Protein AF-A0AB35FRT4-F1 (afdb_monomer_lite)

Structure (mmCIF, N/CA/C/O backbone):
data_AF-A0AB35FRT4-F1
#
_entry.id   AF-A0AB35FRT4-F1
#
loop_
_atom_site.group_PDB
_atom_site.id
_atom_site.type_symbol
_atom_site.label_atom_id
_atom_site.label_alt_id
_atom_site.label_comp_id
_atom_site.label_asym_id
_atom_site.label_entity_id
_atom_site.label_seq_id
_atom_site.pdbx_PDB_ins_c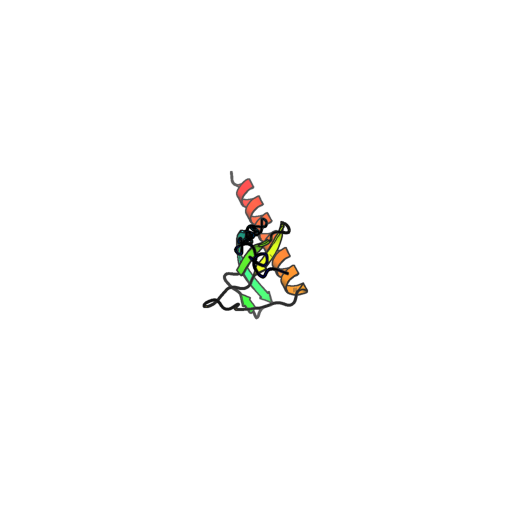ode
_atom_site.Cartn_x
_atom_site.Cartn_y
_atom_site.Cartn_z
_atom_site.occupancy
_atom_site.B_iso_or_equiv
_atom_site.auth_seq_id
_atom_site.auth_comp_id
_atom_site.auth_asym_id
_atom_site.auth_atom_id
_atom_site.pdbx_PDB_model_num
ATOM 1 N N . MET A 1 1 ? 42.750 -22.945 -52.523 1.00 44.66 1 MET A N 1
ATOM 2 C CA . MET A 1 1 ? 42.233 -22.027 -51.483 1.00 44.66 1 MET A CA 1
ATOM 3 C C . MET A 1 1 ? 42.634 -22.604 -50.137 1.00 44.66 1 MET A C 1
ATOM 5 O O . MET A 1 1 ? 42.378 -23.777 -49.906 1.00 44.66 1 MET A O 1
ATOM 9 N N . ASN A 1 2 ? 43.413 -21.861 -49.352 1.00 39.03 2 ASN A N 1
ATOM 10 C CA . ASN A 1 2 ? 44.195 -22.388 -48.230 1.00 39.03 2 ASN A CA 1
ATOM 11 C C . ASN A 1 2 ? 43.407 -22.251 -46.915 1.00 39.03 2 ASN A C 1
ATOM 13 O O . ASN A 1 2 ? 42.870 -21.186 -46.628 1.00 39.03 2 ASN A O 1
ATOM 17 N N . ALA A 1 3 ? 43.322 -23.321 -46.124 1.00 50.66 3 ALA A N 1
ATOM 18 C CA . ALA A 1 3 ? 42.487 -23.416 -44.923 1.00 50.66 3 ALA A CA 1
ATOM 19 C C . ALA A 1 3 ? 43.140 -22.774 -43.680 1.00 50.66 3 ALA A C 1
ATOM 21 O O . ALA A 1 3 ? 43.247 -23.410 -42.633 1.00 50.66 3 ALA A O 1
ATOM 22 N N . LYS A 1 4 ? 43.632 -21.533 -43.802 1.00 50.78 4 LYS A N 1
ATOM 23 C CA . LYS A 1 4 ? 44.344 -20.833 -42.714 1.00 50.78 4 LYS A CA 1
ATOM 24 C C . LYS A 1 4 ? 43.731 -19.491 -42.289 1.00 50.78 4 LYS A C 1
ATOM 26 O O . LYS A 1 4 ? 44.179 -18.937 -41.295 1.00 50.78 4 LYS A O 1
ATOM 31 N N . ASP A 1 5 ? 42.648 -19.047 -42.932 1.00 49.06 5 ASP A N 1
ATOM 32 C CA . ASP A 1 5 ? 42.045 -17.721 -42.686 1.00 49.06 5 ASP A CA 1
ATOM 33 C C . ASP A 1 5 ? 40.699 -17.743 -41.929 1.00 49.06 5 ASP A C 1
ATOM 35 O O . ASP A 1 5 ? 39.984 -16.747 -41.886 1.00 49.06 5 ASP A O 1
ATOM 39 N N . LEU A 1 6 ? 40.340 -18.856 -41.282 1.00 51.28 6 LEU A N 1
ATOM 40 C CA . LEU A 1 6 ? 39.137 -18.967 -40.437 1.00 51.28 6 LEU A CA 1
ATOM 41 C C . LEU A 1 6 ? 39.498 -19.098 -38.950 1.00 51.28 6 LEU A C 1
ATOM 43 O O . LEU A 1 6 ? 38.971 -19.940 -38.226 1.00 51.28 6 LEU A O 1
ATOM 47 N N . LEU A 1 7 ? 40.402 -18.236 -38.478 1.00 50.88 7 LEU A N 1
ATOM 48 C CA . LEU A 1 7 ? 40.535 -17.967 -37.050 1.00 50.88 7 LEU A CA 1
ATOM 49 C C . LEU A 1 7 ? 39.498 -16.898 -36.682 1.00 50.88 7 LEU A C 1
ATOM 51 O O . LEU A 1 7 ? 39.712 -15.701 -36.870 1.00 50.88 7 LEU A O 1
ATOM 55 N N . LEU A 1 8 ? 38.341 -17.341 -36.189 1.00 59.09 8 LEU A N 1
ATOM 56 C CA . LEU A 1 8 ? 37.403 -16.464 -35.491 1.00 59.09 8 LEU A CA 1
ATOM 57 C C . LEU A 1 8 ? 38.174 -15.706 -34.394 1.00 59.09 8 LEU A C 1
ATOM 59 O O . LEU A 1 8 ? 38.920 -16.347 -33.645 1.00 59.09 8 LEU A O 1
ATOM 63 N N . PRO A 1 9 ? 38.010 -14.378 -34.254 1.00 57.25 9 PRO A N 1
ATOM 64 C CA . PRO A 1 9 ? 38.609 -13.673 -33.131 1.00 57.25 9 PRO A CA 1
ATOM 65 C C . PRO A 1 9 ? 38.101 -14.286 -31.815 1.00 57.25 9 PRO A C 1
ATOM 67 O O . PRO A 1 9 ? 36.935 -14.703 -31.742 1.00 57.25 9 PRO A O 1
ATOM 70 N N . PRO A 1 10 ? 38.943 -14.360 -30.763 1.00 49.75 10 PRO A N 1
ATOM 71 C CA . PRO A 1 10 ? 38.503 -14.839 -29.462 1.00 49.75 10 PRO A CA 1
ATOM 72 C C . PRO A 1 10 ? 37.293 -14.018 -29.028 1.00 49.75 10 PRO A C 1
ATOM 74 O O . PRO A 1 10 ? 37.285 -12.799 -29.205 1.00 49.75 10 PRO A O 1
ATOM 77 N N . ARG A 1 11 ? 36.270 -14.700 -28.489 1.00 56.41 11 ARG A N 1
ATOM 78 C CA . ARG A 1 11 ? 35.058 -14.101 -27.914 1.00 56.41 11 ARG A CA 1
ATOM 79 C C . ARG A 1 11 ? 35.459 -13.085 -26.847 1.00 56.41 11 ARG A C 1
ATOM 81 O O . ARG A 1 11 ? 35.514 -13.392 -25.659 1.00 56.41 11 ARG A O 1
ATOM 88 N N . GLY A 1 12 ? 35.739 -11.865 -27.288 1.00 43.94 12 GLY A N 1
ATOM 89 C CA . GLY A 1 12 ? 35.796 -10.699 -26.444 1.00 43.94 12 GLY A CA 1
ATOM 90 C C . GLY A 1 12 ? 34.414 -10.575 -25.843 1.00 43.94 12 GLY A C 1
ATOM 91 O O . GLY A 1 12 ? 33.433 -10.379 -26.558 1.00 43.94 12 GLY A O 1
ATOM 92 N N . SER A 1 13 ? 34.338 -10.762 -24.529 1.00 54.97 13 SER A N 1
ATOM 93 C CA . SER A 1 13 ? 33.212 -10.297 -23.740 1.00 54.97 13 SER A CA 1
ATOM 94 C C . SER A 1 13 ? 33.025 -8.823 -24.085 1.00 54.97 13 SER A C 1
ATOM 96 O O . SER A 1 13 ? 33.765 -7.964 -23.601 1.00 54.97 13 SER A O 1
ATOM 98 N N . LEU A 1 14 ? 32.078 -8.536 -24.982 1.00 53.75 14 LEU A N 1
ATOM 99 C CA . LEU A 1 14 ? 31.485 -7.219 -25.104 1.00 53.75 14 LEU A CA 1
ATOM 100 C C . LEU A 1 14 ? 30.847 -6.972 -23.741 1.00 53.75 14 LEU A C 1
ATOM 102 O O . LEU A 1 14 ? 29.702 -7.348 -23.492 1.00 53.75 14 LEU A O 1
ATOM 106 N N . LYS A 1 15 ? 31.634 -6.406 -22.823 1.00 55.81 15 LYS A N 1
ATOM 107 C CA . LYS A 1 15 ? 31.125 -5.789 -21.609 1.00 55.81 15 LYS A CA 1
ATOM 108 C C . LYS A 1 15 ? 30.101 -4.781 -22.094 1.00 55.81 15 LYS A C 1
ATOM 110 O O . LYS A 1 15 ? 30.459 -3.760 -22.673 1.00 55.81 15 LYS A O 1
ATOM 115 N N . ASN A 1 16 ? 28.833 -5.138 -21.937 1.00 51.91 16 ASN A N 1
ATOM 116 C CA . ASN A 1 16 ? 27.704 -4.300 -22.277 1.00 51.91 16 ASN A CA 1
ATOM 117 C C . ASN A 1 16 ? 27.934 -2.933 -21.600 1.00 51.91 16 ASN A C 1
ATOM 119 O O . ASN A 1 16 ? 27.960 -2.888 -20.369 1.00 51.91 16 ASN A O 1
ATOM 123 N N . PRO A 1 17 ? 28.140 -1.827 -22.342 1.00 53.03 17 PRO A N 1
ATOM 124 C CA . PRO A 1 17 ? 28.433 -0.525 -21.737 1.00 53.03 17 PRO A CA 1
ATOM 125 C C . PRO A 1 17 ? 27.237 0.035 -20.957 1.00 53.03 17 PRO A C 1
ATOM 127 O O . PRO A 1 17 ? 27.361 1.018 -20.235 1.00 53.03 17 PRO A O 1
ATOM 130 N N . ARG A 1 18 ? 26.079 -0.628 -21.029 1.00 48.62 18 ARG A N 1
ATOM 131 C CA . ARG A 1 18 ? 24.985 -0.443 -20.084 1.00 48.62 18 ARG A CA 1
ATOM 132 C C . ARG A 1 18 ? 25.145 -1.429 -18.934 1.00 48.62 18 ARG A C 1
ATOM 134 O O . ARG A 1 18 ? 24.397 -2.397 -18.813 1.00 48.62 18 ARG A O 1
ATOM 141 N N . SER A 1 19 ? 26.089 -1.128 -18.048 1.00 50.25 19 SER A N 1
ATOM 142 C CA . SER A 1 19 ? 25.817 -1.287 -16.622 1.00 50.25 19 SER A CA 1
ATOM 143 C C . SER A 1 19 ? 24.541 -0.486 -16.359 1.00 50.25 19 SER A C 1
ATOM 145 O O . SER A 1 19 ? 24.577 0.726 -16.152 1.00 50.25 19 SER A O 1
ATOM 147 N N . VAL A 1 20 ? 23.383 -1.130 -16.521 1.00 56.09 20 VAL A N 1
ATOM 148 C CA . VAL A 1 20 ? 22.139 -0.594 -15.992 1.00 56.09 20 VAL A CA 1
ATOM 149 C C . VAL A 1 20 ? 22.374 -0.585 -14.499 1.00 56.09 20 VAL A C 1
ATOM 151 O O . VAL A 1 20 ? 22.331 -1.634 -13.859 1.00 56.09 20 VAL A O 1
ATOM 154 N N . ALA A 1 21 ? 22.722 0.584 -13.957 1.00 47.62 21 ALA A N 1
ATOM 155 C CA . ALA A 1 21 ? 22.611 0.815 -12.534 1.00 47.62 21 ALA A CA 1
ATOM 156 C C . ALA A 1 21 ? 21.259 0.221 -12.153 1.00 47.62 21 ALA A C 1
ATOM 158 O O . ALA A 1 21 ? 20.230 0.641 -12.692 1.00 47.62 21 ALA A O 1
ATOM 159 N N . SER A 1 22 ? 21.257 -0.840 -11.346 1.00 48.28 22 SER A N 1
ATOM 160 C CA . SER A 1 22 ? 20.016 -1.341 -10.793 1.00 48.28 22 SER A CA 1
ATOM 161 C C . SER A 1 22 ? 19.504 -0.169 -9.977 1.00 48.28 22 SER A C 1
ATOM 163 O O . SER A 1 22 ? 20.013 0.077 -8.883 1.00 48.28 22 SER A O 1
ATOM 165 N N . SER A 1 23 ? 18.606 0.632 -10.549 1.00 56.56 23 SER A N 1
ATOM 166 C CA . SER A 1 23 ? 17.915 1.681 -9.825 1.00 56.56 23 SER A CA 1
ATOM 167 C C . SER A 1 23 ? 17.039 0.930 -8.842 1.00 56.56 23 SER A C 1
ATOM 169 O O . SER A 1 23 ? 15.914 0.528 -9.139 1.00 56.56 23 SER A O 1
ATOM 171 N N . GLN A 1 24 ? 17.644 0.567 -7.714 1.00 65.69 24 GLN A N 1
ATOM 172 C CA . GLN A 1 24 ? 16.926 -0.033 -6.621 1.00 65.69 24 GLN A CA 1
ATOM 173 C C . GLN A 1 24 ? 15.951 1.041 -6.184 1.00 65.69 24 GLN A C 1
ATOM 175 O O . GLN A 1 24 ? 16.360 2.149 -5.838 1.00 65.69 24 GLN A O 1
ATOM 180 N N . ALA A 1 25 ? 14.661 0.726 -6.288 1.00 78.25 25 ALA A N 1
ATOM 181 C CA . ALA A 1 25 ? 13.624 1.633 -5.846 1.00 78.25 25 ALA A CA 1
ATOM 182 C C . ALA A 1 25 ? 13.937 2.044 -4.401 1.00 78.25 25 ALA A C 1
ATOM 184 O O . ALA A 1 25 ? 14.062 1.181 -3.525 1.00 78.25 25 ALA A O 1
ATOM 185 N N . LYS A 1 26 ? 14.120 3.347 -4.177 1.00 89.81 26 LYS A N 1
ATOM 186 C CA . LYS A 1 26 ? 14.534 3.888 -2.883 1.00 89.81 26 LYS A CA 1
ATOM 187 C C . LYS A 1 26 ? 13.372 3.749 -1.912 1.00 89.81 26 LYS A C 1
ATOM 189 O O . LYS A 1 26 ? 12.292 4.263 -2.189 1.00 89.81 26 LYS A O 1
ATOM 194 N N . GLU A 1 27 ? 13.590 3.076 -0.788 1.00 93.19 27 GLU A N 1
ATOM 195 C CA . GLU A 1 27 ? 12.605 3.015 0.294 1.00 93.19 27 GLU A CA 1
ATOM 196 C C . GLU A 1 27 ? 12.511 4.379 0.980 1.00 93.19 27 GLU A C 1
ATOM 198 O O . GLU A 1 27 ? 13.530 4.989 1.305 1.00 93.19 27 GLU A O 1
ATOM 203 N N . ILE A 1 28 ? 11.288 4.878 1.147 1.00 92.38 28 ILE A N 1
ATOM 204 C CA . ILE A 1 28 ? 11.025 6.220 1.681 1.00 92.38 28 ILE A CA 1
ATOM 205 C C . ILE A 1 28 ? 10.404 6.125 3.068 1.00 92.38 28 ILE A C 1
ATOM 207 O O . ILE A 1 28 ? 10.770 6.879 3.964 1.00 92.38 28 ILE A O 1
ATOM 211 N N . ALA A 1 29 ? 9.444 5.215 3.230 1.00 94.38 29 ALA A N 1
ATOM 212 C CA . ALA A 1 29 ? 8.688 5.068 4.459 1.00 94.38 29 ALA A CA 1
ATOM 213 C C . ALA A 1 29 ? 8.106 3.660 4.585 1.00 94.38 29 ALA A C 1
ATOM 215 O O . ALA A 1 29 ? 7.762 3.023 3.586 1.00 94.38 29 ALA A O 1
ATOM 216 N N . TYR A 1 30 ? 7.952 3.232 5.834 1.00 94.88 30 TYR A N 1
ATOM 217 C CA . TYR A 1 30 ? 7.107 2.111 6.216 1.00 94.88 30 TYR A CA 1
ATOM 218 C C . TYR A 1 30 ? 5.796 2.650 6.777 1.00 94.88 30 TYR A C 1
ATOM 220 O O . TYR A 1 30 ? 5.793 3.686 7.449 1.00 94.88 30 TYR A O 1
ATOM 228 N N . PHE A 1 31 ? 4.696 1.969 6.484 1.00 95.62 31 PHE A N 1
ATOM 229 C CA . PHE A 1 31 ? 3.374 2.353 6.959 1.00 95.62 31 PHE A CA 1
ATOM 230 C C . PHE A 1 31 ? 2.477 1.131 7.141 1.00 95.62 31 PHE A C 1
ATOM 232 O O . PHE A 1 31 ? 2.737 0.057 6.598 1.00 95.62 31 PHE A O 1
ATOM 239 N N . ASP A 1 32 ? 1.399 1.328 7.885 1.00 95.44 32 ASP A N 1
ATOM 240 C CA . ASP A 1 32 ? 0.322 0.362 8.033 1.00 95.44 32 ASP A CA 1
ATOM 241 C C . ASP A 1 32 ? -0.932 0.932 7.375 1.00 95.44 32 ASP A C 1
ATOM 243 O O . ASP A 1 32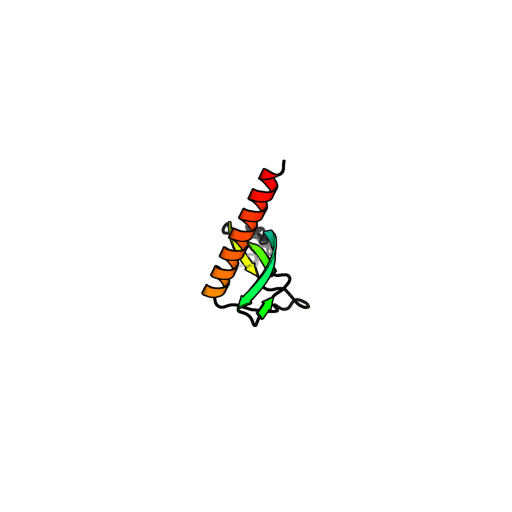 ? -1.108 2.152 7.308 1.00 95.44 32 ASP A O 1
ATOM 247 N N . ILE A 1 33 ? -1.800 0.060 6.870 1.00 94.62 33 ILE A N 1
ATOM 248 C CA . ILE A 1 33 ? -3.052 0.473 6.242 1.00 94.62 33 ILE A CA 1
ATOM 249 C C . ILE A 1 33 ? -4.232 -0.332 6.767 1.00 94.62 33 ILE A C 1
ATOM 251 O O . ILE A 1 33 ? -4.144 -1.542 6.977 1.00 94.62 33 ILE A O 1
ATOM 255 N N . GLU A 1 34 ? -5.353 0.360 6.925 1.00 95.31 34 GLU A N 1
ATOM 256 C CA . GLU A 1 34 ? -6.674 -0.205 7.151 1.00 95.31 34 GLU A CA 1
ATOM 257 C C . GLU A 1 34 ? -7.517 -0.017 5.883 1.00 95.31 34 GLU A C 1
ATOM 259 O O . GLU A 1 34 ? -7.682 1.100 5.396 1.00 95.31 34 GLU A O 1
ATOM 264 N N . ILE A 1 35 ? -8.010 -1.119 5.318 1.00 91.19 35 ILE A N 1
ATOM 265 C CA . ILE A 1 35 ? -8.858 -1.132 4.123 1.00 91.19 35 ILE A CA 1
ATOM 266 C C . ILE A 1 35 ? -10.256 -1.547 4.565 1.00 91.19 35 ILE A C 1
ATOM 268 O O . ILE A 1 35 ? -10.569 -2.734 4.695 1.00 91.19 35 ILE A O 1
ATOM 272 N N . GLY A 1 36 ? -11.093 -0.543 4.822 1.00 90.94 36 GLY A N 1
ATOM 273 C CA . GLY A 1 36 ? -12.395 -0.757 5.442 1.00 90.94 36 GLY A CA 1
ATOM 274 C C . GLY A 1 36 ? -12.285 -1.427 6.823 1.00 90.94 36 GLY A C 1
ATOM 275 O O . GLY A 1 36 ? -11.196 -1.577 7.372 1.00 90.94 36 GLY A O 1
ATOM 276 N N . PRO A 1 37 ? -13.411 -1.877 7.394 1.00 93.50 37 PRO A N 1
ATOM 277 C CA . PRO A 1 37 ? -13.445 -2.379 8.769 1.00 93.50 37 PRO A CA 1
ATOM 278 C C . PRO A 1 37 ? -12.872 -3.796 8.941 1.00 93.50 37 PRO A C 1
ATOM 280 O O . PRO A 1 37 ? -12.790 -4.296 10.061 1.00 93.50 37 PRO A O 1
ATOM 283 N N . HIS A 1 38 ? -12.517 -4.480 7.850 1.00 93.50 38 HIS A N 1
ATOM 284 C CA . HIS A 1 38 ? -12.239 -5.920 7.870 1.00 93.50 38 HIS A CA 1
ATOM 285 C C . HIS A 1 38 ? -10.785 -6.287 7.586 1.00 93.50 38 HIS A C 1
ATOM 287 O O . HIS A 1 38 ? -10.404 -7.437 7.801 1.00 93.50 38 HIS A O 1
ATOM 293 N N . LEU A 1 39 ? -9.968 -5.353 7.096 1.00 93.19 39 LEU A N 1
ATOM 294 C CA . LEU A 1 39 ? -8.623 -5.672 6.638 1.00 93.19 39 LEU A CA 1
ATOM 295 C C . LEU A 1 39 ? -7.611 -4.648 7.134 1.00 93.19 39 LEU A C 1
ATOM 297 O O . LEU A 1 39 ? -7.741 -3.452 6.893 1.00 93.19 39 LEU A O 1
ATOM 301 N N . ARG A 1 40 ? -6.552 -5.148 7.770 1.00 94.38 40 ARG A N 1
ATOM 302 C CA . ARG A 1 40 ? -5.361 -4.376 8.122 1.00 94.38 40 ARG A CA 1
ATOM 303 C C . ARG A 1 40 ? -4.136 -5.065 7.549 1.00 94.38 40 ARG A C 1
ATOM 305 O O . ARG A 1 40 ? -3.990 -6.280 7.684 1.00 94.38 40 ARG A O 1
ATOM 312 N N . LEU A 1 41 ? -3.266 -4.293 6.913 1.00 93.75 41 LEU A N 1
ATOM 313 C CA . LEU A 1 41 ? -1.982 -4.766 6.418 1.00 93.75 41 LEU A CA 1
ATOM 314 C C . LEU A 1 41 ? -0.876 -3.957 7.070 1.00 93.75 41 LEU A C 1
ATOM 316 O O . LEU A 1 41 ? -0.875 -2.728 7.022 1.00 93.75 41 LEU A O 1
ATOM 320 N N . PHE A 1 42 ? 0.059 -4.684 7.667 1.00 93.81 42 PHE A N 1
ATOM 321 C CA . PHE A 1 42 ? 1.154 -4.109 8.427 1.00 93.81 42 PHE A CA 1
ATOM 322 C C . PHE A 1 42 ? 2.452 -4.160 7.638 1.00 93.81 42 PHE A C 1
ATOM 324 O O . PHE A 1 42 ? 2.660 -5.066 6.824 1.00 93.81 42 PHE A O 1
ATOM 331 N N . ASN A 1 43 ? 3.351 -3.229 7.940 1.00 94.12 43 ASN A N 1
ATOM 332 C CA . ASN A 1 43 ? 4.697 -3.187 7.382 1.00 94.12 43 ASN A CA 1
ATOM 333 C C . ASN A 1 43 ? 4.704 -3.071 5.843 1.00 94.12 43 ASN A C 1
ATOM 335 O O . ASN A 1 43 ? 5.494 -3.717 5.145 1.00 94.12 43 ASN A O 1
ATOM 339 N N . MET A 1 44 ? 3.789 -2.257 5.310 1.00 95.19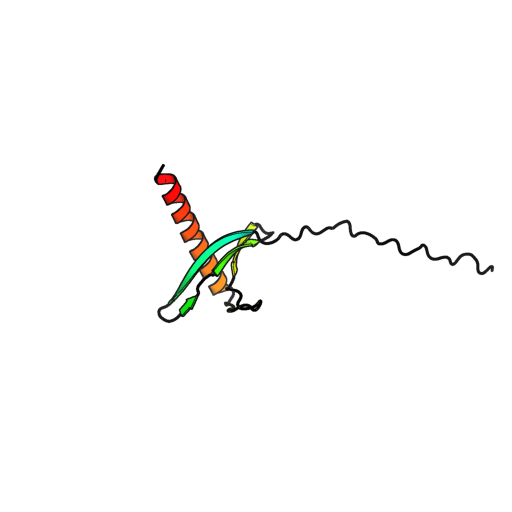 44 MET A N 1
ATOM 340 C CA . MET A 1 44 ? 3.812 -1.819 3.916 1.00 95.19 44 MET A CA 1
ATOM 341 C C . MET A 1 44 ? 5.000 -0.883 3.697 1.00 95.19 44 MET A C 1
ATOM 343 O O . MET A 1 44 ? 5.435 -0.190 4.616 1.00 95.19 44 MET A O 1
ATOM 347 N N . VAL A 1 45 ? 5.513 -0.829 2.467 1.00 95.19 45 VAL A N 1
ATOM 348 C CA . VAL A 1 45 ? 6.637 0.051 2.121 1.00 95.19 45 VAL A CA 1
ATOM 349 C C . VAL A 1 45 ? 6.297 0.947 0.937 1.00 95.19 45 VAL A C 1
ATOM 351 O O . VAL A 1 45 ? 5.836 0.475 -0.104 1.00 95.19 45 VAL A O 1
ATOM 354 N N . LEU A 1 46 ? 6.563 2.243 1.093 1.00 95.31 46 LEU A N 1
ATOM 355 C CA . LEU A 1 46 ? 6.506 3.240 0.030 1.00 95.31 46 LEU A CA 1
ATOM 356 C C . LEU A 1 46 ? 7.901 3.395 -0.582 1.00 95.31 46 LEU A C 1
ATOM 358 O O . LEU A 1 46 ? 8.871 3.671 0.132 1.00 95.31 46 LEU A O 1
ATOM 362 N N . LYS A 1 47 ? 8.014 3.218 -1.902 1.00 95.06 47 LYS A N 1
ATOM 363 C CA . LYS A 1 47 ? 9.289 3.342 -2.625 1.00 95.06 47 LYS A CA 1
ATOM 364 C C . LYS A 1 47 ? 9.185 4.295 -3.805 1.00 95.06 47 LYS A C 1
ATOM 366 O O . LYS A 1 47 ? 8.179 4.272 -4.504 1.00 95.06 47 LYS A O 1
ATOM 371 N N . ILE A 1 48 ? 10.244 5.055 -4.080 1.00 93.00 48 ILE A N 1
ATOM 372 C CA . ILE A 1 48 ? 10.395 5.809 -5.333 1.00 93.00 48 ILE A CA 1
ATOM 373 C C . ILE A 1 48 ? 11.079 4.908 -6.358 1.00 93.00 48 ILE A C 1
ATOM 375 O O . ILE A 1 48 ? 12.186 4.417 -6.123 1.00 93.00 48 ILE A O 1
ATOM 379 N N . GLY A 1 49 ? 10.402 4.678 -7.482 1.00 88.31 49 GLY A N 1
ATOM 380 C CA . GLY A 1 49 ? 10.963 3.971 -8.628 1.00 88.31 49 GLY A CA 1
ATOM 381 C C . GLY A 1 49 ? 11.944 4.826 -9.446 1.00 88.31 49 GLY A C 1
ATOM 382 O O . GLY A 1 49 ? 12.093 6.024 -9.199 1.00 88.31 49 GLY A O 1
ATOM 383 N N . PRO A 1 50 ? 12.597 4.230 -10.459 1.00 85.38 50 PRO A N 1
ATOM 384 C CA . PRO A 1 50 ? 13.466 4.952 -11.396 1.00 85.38 50 PRO A CA 1
ATOM 385 C C . PRO A 1 50 ? 12.759 6.079 -12.161 1.00 85.38 50 PRO A C 1
ATOM 387 O O . PRO A 1 50 ? 13.410 7.007 -12.625 1.00 85.38 50 PRO A O 1
ATOM 390 N N . ASP A 1 51 ? 11.436 6.010 -12.288 1.00 88.44 51 ASP A N 1
ATOM 391 C CA . ASP A 1 51 ? 10.578 7.021 -12.909 1.00 88.44 51 ASP A CA 1
ATOM 392 C C . ASP A 1 51 ? 10.237 8.194 -11.973 1.00 88.44 51 ASP A C 1
ATOM 394 O O . ASP A 1 51 ? 9.365 8.998 -12.293 1.00 88.44 51 ASP A O 1
ATOM 398 N N . ALA A 1 52 ? 10.891 8.275 -10.809 1.00 86.56 52 ALA A N 1
ATOM 399 C CA . ALA A 1 52 ? 10.619 9.239 -9.744 1.00 86.56 52 ALA A CA 1
ATOM 400 C C . ALA A 1 52 ? 9.184 9.180 -9.184 1.00 86.56 52 ALA A C 1
ATOM 402 O O . ALA A 1 52 ? 8.781 10.068 -8.434 1.00 86.56 52 ALA A O 1
ATOM 403 N N . ARG A 1 53 ? 8.414 8.128 -9.501 1.00 89.69 53 ARG A N 1
ATOM 404 C CA . ARG A 1 53 ? 7.045 7.961 -9.003 1.00 89.69 53 ARG A CA 1
ATOM 405 C C . ARG A 1 53 ? 7.030 7.094 -7.742 1.00 89.69 53 ARG A C 1
ATOM 407 O O . ARG A 1 53 ? 7.656 6.023 -7.736 1.00 89.69 53 ARG A O 1
ATOM 414 N N . PRO A 1 54 ? 6.329 7.522 -6.678 1.00 92.88 54 PRO A N 1
ATOM 415 C CA . PRO A 1 54 ? 6.126 6.694 -5.503 1.00 92.88 54 PRO A CA 1
ATOM 416 C C . PRO A 1 54 ? 5.209 5.515 -5.844 1.00 92.88 54 PRO A C 1
ATOM 418 O O . PRO A 1 54 ? 4.298 5.636 -6.661 1.00 92.88 54 PRO A O 1
ATOM 421 N N . ARG A 1 55 ? 5.468 4.354 -5.239 1.00 94.81 55 ARG A N 1
ATOM 422 C CA . ARG A 1 55 ? 4.616 3.162 -5.319 1.00 94.81 55 ARG A CA 1
ATOM 423 C C . ARG A 1 55 ? 4.636 2.408 -3.998 1.00 94.81 55 ARG A C 1
ATOM 425 O O . ARG A 1 55 ? 5.704 2.205 -3.411 1.00 94.81 55 ARG A O 1
ATOM 432 N N . SER A 1 56 ? 3.465 1.948 -3.580 1.00 95.25 56 SER A N 1
ATOM 433 C CA . SER A 1 56 ? 3.289 1.113 -2.393 1.00 95.25 56 SER A CA 1
ATOM 434 C C . SER A 1 56 ? 3.464 -0.373 -2.706 1.00 95.25 56 SER A C 1
ATOM 436 O O . SER A 1 56 ? 2.958 -0.881 -3.708 1.00 95.25 56 SER A O 1
ATOM 438 N N . TYR A 1 57 ? 4.162 -1.095 -1.829 1.00 93.88 57 TYR A N 1
ATOM 439 C CA . TYR A 1 57 ? 4.385 -2.535 -1.953 1.00 93.88 57 TYR A CA 1
ATOM 440 C C . TYR A 1 57 ? 3.931 -3.279 -0.703 1.00 93.88 57 TYR A C 1
ATOM 442 O O . TYR A 1 57 ? 4.204 -2.858 0.421 1.00 93.88 57 TYR A O 1
ATOM 450 N N . ALA A 1 58 ? 3.291 -4.429 -0.932 1.00 93.31 58 ALA A N 1
ATOM 451 C CA . ALA A 1 58 ? 2.911 -5.357 0.121 1.00 93.31 58 ALA A CA 1
ATOM 452 C C . ALA A 1 58 ? 4.136 -5.905 0.875 1.00 93.31 58 ALA A C 1
ATOM 454 O O . ALA A 1 58 ? 5.195 -6.101 0.256 1.00 93.31 58 ALA A O 1
ATOM 455 N N . PRO A 1 59 ? 3.987 -6.227 2.174 1.00 88.75 59 PRO A N 1
ATOM 456 C CA . PRO A 1 59 ? 5.039 -6.868 2.946 1.00 88.75 59 PRO A CA 1
ATOM 457 C C . PRO A 1 59 ? 5.466 -8.189 2.298 1.00 88.75 59 PRO A C 1
ATOM 459 O O . PRO A 1 59 ? 4.685 -8.895 1.645 1.00 88.75 59 PRO A O 1
ATOM 462 N N . LYS A 1 60 ? 6.741 -8.533 2.488 1.00 88.31 60 LYS A N 1
ATOM 463 C CA . LYS A 1 60 ? 7.281 -9.832 2.088 1.00 88.31 60 LYS A CA 1
ATOM 464 C C . LYS A 1 60 ? 7.330 -10.760 3.294 1.00 88.31 60 LYS A C 1
ATOM 466 O O . LYS A 1 60 ? 7.992 -10.453 4.278 1.00 88.31 60 LYS A O 1
ATOM 471 N N . ALA A 1 61 ? 6.713 -11.930 3.180 1.00 82.50 61 ALA A N 1
ATOM 472 C CA . ALA A 1 61 ? 6.825 -13.008 4.154 1.00 82.50 61 ALA A CA 1
ATOM 473 C C . ALA A 1 61 ? 7.707 -14.115 3.566 1.00 82.50 61 ALA A C 1
ATOM 475 O O . ALA A 1 61 ? 7.363 -14.710 2.544 1.00 82.50 61 ALA A O 1
ATOM 476 N N . ARG A 1 62 ? 8.874 -14.371 4.176 1.00 87.00 62 ARG A N 1
ATOM 477 C CA . ARG A 1 62 ? 9.842 -15.392 3.713 1.00 87.00 62 ARG A CA 1
ATOM 478 C C . ARG A 1 62 ? 10.147 -15.295 2.205 1.00 87.00 62 ARG A C 1
ATOM 480 O O . ARG A 1 62 ? 10.148 -16.290 1.488 1.00 87.00 62 ARG A O 1
ATOM 487 N N . GLY A 1 63 ? 10.340 -14.072 1.708 1.00 85.31 63 GLY A N 1
ATOM 488 C CA . GLY A 1 63 ? 10.644 -13.802 0.297 1.00 85.31 63 GLY A CA 1
ATOM 489 C C . GLY A 1 63 ? 9.443 -13.812 -0.659 1.00 85.31 63 GLY A C 1
ATOM 490 O O . GLY A 1 63 ? 9.601 -13.422 -1.814 1.00 85.31 63 GLY A O 1
ATOM 491 N N . LYS A 1 64 ? 8.239 -14.176 -0.201 1.00 87.25 64 LYS A N 1
ATOM 492 C CA . LYS A 1 64 ? 7.004 -14.143 -1.000 1.00 87.25 64 LYS A CA 1
ATOM 493 C C . LYS A 1 64 ? 6.205 -12.873 -0.717 1.00 87.25 64 LYS A C 1
ATOM 495 O O . LYS A 1 64 ? 6.194 -12.387 0.411 1.00 87.25 64 LYS A O 1
ATOM 500 N N . ARG A 1 65 ? 5.540 -12.323 -1.738 1.00 86.44 65 ARG A N 1
ATOM 501 C CA . ARG A 1 65 ? 4.608 -11.196 -1.560 1.00 86.44 65 ARG A CA 1
ATOM 502 C C . ARG A 1 65 ? 3.397 -11.679 -0.767 1.00 86.44 65 ARG A C 1
ATOM 504 O O . ARG A 1 65 ? 2.808 -12.686 -1.142 1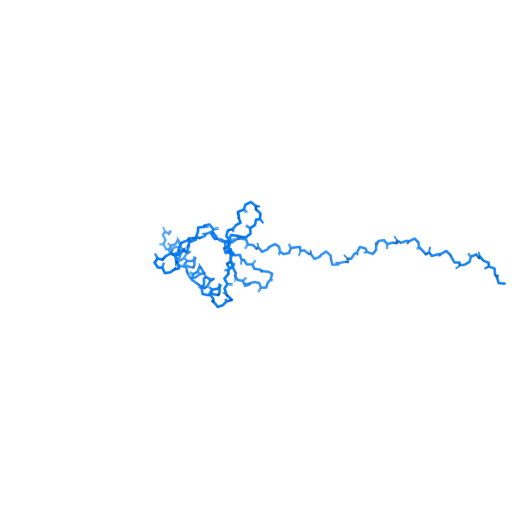.00 86.44 65 ARG A O 1
ATOM 511 N N . ALA A 1 66 ? 3.048 -10.972 0.304 1.00 89.69 66 ALA A N 1
ATOM 512 C CA . ALA A 1 66 ? 1.908 -11.334 1.141 1.00 89.69 66 ALA A CA 1
ATOM 513 C C . ALA A 1 66 ? 0.559 -10.929 0.525 1.00 89.69 66 ALA A C 1
ATOM 515 O O . ALA A 1 66 ? -0.453 -11.557 0.812 1.00 89.69 66 ALA A O 1
ATOM 516 N N . ALA A 1 67 ? 0.544 -9.897 -0.323 1.00 91.81 67 ALA A N 1
ATOM 517 C CA . ALA A 1 67 ? -0.660 -9.407 -0.983 1.00 91.81 67 ALA A CA 1
ATOM 518 C C . ALA A 1 67 ? -0.346 -8.786 -2.352 1.00 91.81 67 ALA A C 1
ATOM 520 O O . ALA A 1 67 ? 0.789 -8.394 -2.649 1.00 91.81 67 ALA A O 1
ATOM 521 N N . SER A 1 68 ? -1.385 -8.674 -3.171 1.00 92.56 68 SER A N 1
ATOM 522 C CA . SER A 1 68 ? -1.425 -7.867 -4.388 1.00 92.56 68 SER A CA 1
ATOM 523 C C . SER A 1 68 ? -2.747 -7.117 -4.434 1.00 92.56 68 SER A C 1
ATOM 525 O O . SER A 1 68 ? -3.751 -7.617 -3.932 1.00 92.56 68 SER A O 1
ATOM 527 N N . PHE A 1 69 ? -2.757 -5.955 -5.075 1.00 92.94 69 PHE A N 1
ATOM 528 C CA . PHE A 1 69 ? -3.945 -5.117 -5.198 1.00 92.94 69 PHE A CA 1
ATOM 529 C C . PHE A 1 69 ? -4.240 -4.851 -6.668 1.00 92.94 69 PHE A C 1
ATOM 531 O O . PHE A 1 69 ? -3.323 -4.832 -7.493 1.00 92.94 69 PHE A O 1
ATOM 538 N N . HIS A 1 70 ? -5.515 -4.618 -6.978 1.00 95.62 70 HIS A N 1
ATOM 539 C CA . HIS A 1 70 ? -5.906 -4.051 -8.266 1.00 95.62 70 HIS A CA 1
ATOM 540 C C . HIS A 1 70 ? -5.193 -2.698 -8.476 1.00 95.62 70 HIS A C 1
ATOM 542 O O . HIS A 1 70 ? -5.008 -1.986 -7.483 1.00 95.62 70 HIS A O 1
ATOM 548 N N . PRO A 1 71 ? -4.799 -2.318 -9.709 1.00 95.19 71 PRO A N 1
ATOM 549 C CA . PRO A 1 71 ? -4.085 -1.065 -9.967 1.00 95.19 71 PRO A CA 1
ATOM 550 C C . PRO A 1 71 ? -4.742 0.174 -9.351 1.00 95.19 71 PRO A C 1
ATOM 552 O O . PRO A 1 71 ? -4.048 0.971 -8.728 1.00 95.19 71 PRO A O 1
ATOM 555 N N . ASP A 1 72 ? -6.068 0.286 -9.434 1.00 96.38 72 ASP A N 1
ATOM 556 C CA . ASP A 1 72 ? -6.797 1.433 -8.874 1.00 96.38 72 ASP A CA 1
ATOM 557 C C . ASP A 1 72 ? -6.655 1.518 -7.352 1.00 96.38 72 ASP A C 1
ATOM 559 O O . ASP A 1 72 ? -6.353 2.575 -6.803 1.00 96.38 72 ASP A O 1
ATOM 563 N N . LEU A 1 73 ? -6.796 0.382 -6.662 1.00 95.25 73 LEU A N 1
ATOM 564 C CA . LEU A 1 73 ? -6.600 0.321 -5.216 1.00 95.25 73 LEU A CA 1
ATOM 565 C C . LEU A 1 73 ? -5.132 0.585 -4.857 1.00 95.25 73 LEU A C 1
ATOM 567 O O . LEU A 1 73 ? -4.853 1.309 -3.911 1.00 95.25 73 LEU A O 1
ATOM 571 N N . ALA A 1 74 ? -4.178 0.053 -5.624 1.00 95.31 74 ALA A N 1
ATOM 572 C CA . ALA A 1 74 ? -2.758 0.318 -5.402 1.00 95.31 74 ALA A CA 1
ATOM 573 C C . ALA A 1 74 ? -2.420 1.816 -5.524 1.00 95.31 74 ALA A C 1
ATOM 575 O O . ALA A 1 74 ? -1.599 2.320 -4.750 1.00 95.31 74 ALA A O 1
ATOM 576 N N . GLN A 1 75 ? -3.064 2.525 -6.457 1.00 95.88 75 GLN A N 1
ATOM 577 C CA . GLN A 1 75 ? -2.914 3.969 -6.607 1.00 95.88 75 GLN A CA 1
ATOM 578 C C . GLN A 1 75 ? -3.502 4.709 -5.402 1.00 95.88 75 GLN A C 1
ATOM 580 O O . GLN A 1 75 ? -2.784 5.480 -4.776 1.00 95.88 75 GLN A O 1
ATOM 585 N N . GLN A 1 76 ? -4.731 4.383 -4.987 1.00 96.50 76 GLN A N 1
ATOM 586 C CA . GLN A 1 76 ? -5.362 4.978 -3.798 1.00 96.50 76 GLN A CA 1
ATOM 587 C C . GLN A 1 76 ? -4.512 4.794 -2.531 1.00 96.50 76 GLN A C 1
ATOM 589 O O . GLN A 1 76 ? -4.323 5.730 -1.757 1.00 96.50 76 GLN A O 1
ATOM 594 N N . ILE A 1 77 ? -3.946 3.597 -2.339 1.00 96.06 77 ILE A N 1
ATOM 595 C CA . ILE A 1 77 ? -3.031 3.300 -1.228 1.00 96.06 77 ILE A CA 1
ATOM 596 C C . ILE A 1 77 ? -1.773 4.175 -1.305 1.00 96.06 77 ILE A C 1
ATOM 598 O O . ILE A 1 77 ? -1.286 4.657 -0.284 1.00 96.06 77 ILE A O 1
ATOM 602 N N . THR A 1 78 ? -1.215 4.352 -2.503 1.00 96.31 78 THR A N 1
ATOM 603 C CA . THR A 1 78 ? -0.008 5.162 -2.720 1.00 96.31 78 THR A CA 1
ATOM 604 C C . THR A 1 78 ? -0.275 6.638 -2.438 1.00 96.31 78 THR A C 1
ATOM 606 O O . THR A 1 78 ? 0.499 7.251 -1.705 1.00 96.31 78 THR A O 1
ATOM 609 N N . ASP A 1 79 ? -1.390 7.176 -2.931 1.00 96.00 79 ASP A N 1
ATOM 610 C CA . ASP A 1 79 ? -1.776 8.576 -2.733 1.00 96.00 79 ASP A CA 1
ATOM 611 C C . ASP A 1 79 ? -2.018 8.880 -1.247 1.00 96.00 79 ASP A C 1
ATOM 613 O O . ASP A 1 79 ? -1.512 9.872 -0.720 1.00 96.00 79 ASP A O 1
ATOM 617 N N . ALA A 1 80 ? -2.721 7.985 -0.540 1.00 95.31 80 ALA A N 1
ATOM 618 C CA . ALA A 1 80 ? -2.960 8.114 0.896 1.00 95.31 80 ALA A CA 1
ATOM 619 C C . ALA A 1 80 ? -1.654 8.066 1.710 1.00 95.31 80 ALA A C 1
ATOM 621 O O . ALA A 1 80 ? -1.452 8.880 2.614 1.00 95.31 80 ALA A O 1
ATOM 622 N N . ALA A 1 81 ? -0.740 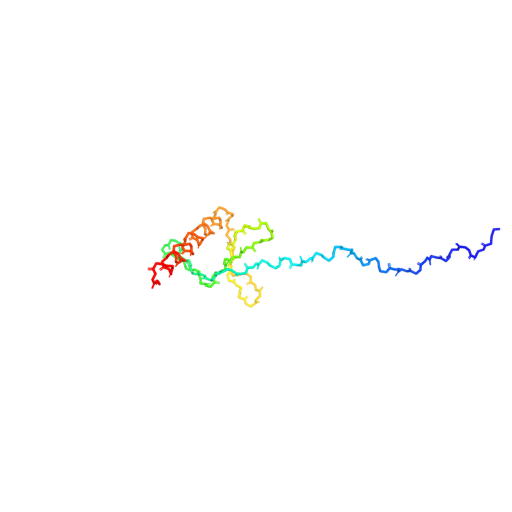7.148 1.374 1.00 95.50 81 ALA A N 1
ATOM 623 C CA . ALA A 1 81 ? 0.558 7.045 2.039 1.00 95.50 81 ALA A CA 1
ATOM 624 C C . ALA A 1 81 ? 1.435 8.285 1.790 1.00 95.50 81 ALA A C 1
ATOM 626 O O . ALA A 1 81 ? 2.109 8.763 2.705 1.00 95.50 81 ALA A O 1
ATOM 627 N N . GLU A 1 82 ? 1.422 8.827 0.570 1.00 95.44 82 GLU A N 1
ATOM 628 C CA . GLU A 1 82 ? 2.167 10.037 0.226 1.00 95.44 82 GLU A CA 1
ATOM 629 C C . GLU A 1 82 ? 1.612 11.275 0.946 1.00 95.44 82 GLU A C 1
ATOM 631 O O . GLU A 1 82 ? 2.390 12.074 1.474 1.00 95.44 82 GLU A O 1
ATOM 636 N N . ALA A 1 83 ? 0.285 11.419 1.018 1.00 93.94 83 ALA A N 1
ATOM 637 C CA . ALA A 1 83 ? -0.366 12.499 1.755 1.00 93.94 83 ALA A CA 1
ATOM 638 C C . ALA A 1 83 ? 0.005 12.462 3.247 1.00 93.94 83 ALA A C 1
ATOM 640 O O . ALA A 1 83 ? 0.523 13.448 3.777 1.00 93.94 83 ALA A O 1
ATOM 641 N N . ALA A 1 84 ? -0.136 11.299 3.894 1.00 93.31 84 ALA A N 1
ATOM 642 C CA . ALA A 1 84 ? 0.215 11.122 5.303 1.00 93.31 84 ALA A CA 1
ATOM 643 C C . ALA A 1 84 ? 1.707 11.400 5.580 1.00 93.31 84 ALA A C 1
ATOM 645 O O . ALA A 1 84 ? 2.070 11.991 6.603 1.00 93.31 84 ALA A O 1
ATOM 646 N N . LEU A 1 85 ? 2.596 11.012 4.657 1.00 92.06 85 LEU A N 1
ATOM 647 C CA . LEU A 1 85 ? 4.026 11.291 4.774 1.00 92.06 85 LEU A CA 1
ATOM 648 C C . LEU A 1 85 ? 4.324 12.797 4.706 1.00 92.06 85 LEU A C 1
ATOM 650 O O . LEU A 1 85 ? 5.118 13.301 5.507 1.00 92.06 85 LEU A O 1
ATOM 654 N N . LYS A 1 86 ? 3.687 13.517 3.774 1.00 90.25 86 LYS A N 1
ATOM 655 C CA . LYS A 1 86 ? 3.835 14.974 3.625 1.00 90.25 86 LYS A CA 1
ATOM 656 C C . LYS A 1 86 ? 3.322 15.719 4.854 1.00 90.25 86 LYS A C 1
ATOM 658 O O . LYS A 1 86 ? 4.011 16.614 5.341 1.00 90.25 86 LYS A O 1
ATOM 663 N N . GLU A 1 87 ? 2.172 15.322 5.393 1.00 86.81 87 GLU A N 1
ATOM 664 C CA . GLU A 1 87 ? 1.624 15.904 6.624 1.00 86.81 87 GLU A CA 1
ATOM 665 C C . GLU A 1 87 ? 2.580 15.725 7.805 1.00 86.81 87 GLU A C 1
ATOM 667 O O . GLU A 1 87 ? 2.910 16.691 8.498 1.00 86.81 87 GLU A O 1
ATOM 672 N N . ARG A 1 88 ? 3.114 14.513 8.002 1.00 81.25 88 ARG A N 1
ATOM 673 C CA . ARG A 1 88 ? 4.089 14.254 9.070 1.00 81.25 88 ARG A CA 1
ATOM 674 C C . ARG A 1 88 ? 5.345 15.115 8.925 1.00 81.25 88 ARG A C 1
ATOM 676 O O . ARG A 1 88 ? 5.839 15.638 9.924 1.00 81.25 88 ARG A O 1
ATOM 683 N N . ALA A 1 89 ? 5.857 15.272 7.705 1.00 76.06 89 ALA A N 1
ATOM 684 C CA . ALA A 1 89 ? 7.015 16.123 7.438 1.00 76.06 89 ALA A CA 1
ATOM 685 C C . ALA A 1 89 ? 6.722 17.604 7.743 1.00 76.06 89 ALA A C 1
ATOM 687 O O . ALA A 1 89 ? 7.540 18.275 8.374 1.00 76.06 89 ALA A O 1
ATOM 688 N N . ALA A 1 90 ? 5.537 18.099 7.373 1.00 69.00 90 ALA A N 1
ATOM 689 C CA . ALA A 1 90 ? 5.109 19.465 7.670 1.00 69.00 90 ALA A CA 1
ATOM 690 C C . ALA A 1 90 ? 4.979 19.718 9.183 1.00 69.00 90 ALA A C 1
ATOM 692 O O . ALA A 1 90 ? 5.435 20.746 9.689 1.00 69.00 90 ALA A O 1
ATOM 693 N N . HIS A 1 91 ? 4.423 18.761 9.930 1.00 64.94 91 HIS A N 1
ATOM 694 C CA . HIS A 1 91 ? 4.339 18.845 11.389 1.00 64.94 91 HIS A CA 1
ATOM 695 C C . HIS A 1 91 ? 5.706 18.771 12.076 1.00 64.94 91 HIS A C 1
ATOM 697 O O . HIS A 1 91 ? 5.905 19.439 13.091 1.00 64.94 91 HIS A O 1
ATOM 703 N N . ALA A 1 92 ? 6.652 18.002 11.532 1.00 67.00 92 ALA A N 1
ATOM 704 C CA . ALA A 1 92 ? 8.016 17.949 12.051 1.00 67.00 92 ALA A CA 1
ATOM 705 C C . ALA A 1 92 ? 8.743 19.296 11.891 1.00 67.00 92 ALA A C 1
ATOM 707 O O . ALA A 1 92 ? 9.434 19.722 12.811 1.00 67.00 92 ALA A O 1
ATOM 708 N N . TYR A 1 93 ? 8.539 19.996 10.769 1.00 62.94 93 TYR A N 1
ATOM 709 C CA . TYR A 1 93 ? 9.148 21.307 10.518 1.00 62.94 93 TYR A CA 1
ATOM 710 C C . TYR A 1 93 ? 8.604 22.418 11.433 1.00 62.94 93 TYR A C 1
ATOM 712 O O . TYR A 1 93 ? 9.344 23.310 11.822 1.00 62.94 93 TYR A O 1
ATOM 720 N N . ARG A 1 94 ? 7.324 22.354 11.827 1.00 57.84 94 ARG A N 1
ATOM 721 C CA . ARG A 1 94 ? 6.675 23.375 12.674 1.00 57.84 94 ARG A CA 1
ATOM 722 C C . ARG A 1 94 ? 7.106 23.346 14.152 1.00 57.84 94 ARG A C 1
ATOM 724 O O . ARG A 1 94 ? 6.727 24.238 14.905 1.00 57.84 94 ARG A O 1
ATOM 731 N N . ARG A 1 95 ? 7.822 22.309 14.596 1.00 56.31 95 ARG A N 1
ATOM 732 C CA . ARG A 1 95 ? 8.160 22.087 16.015 1.00 56.31 95 ARG A CA 1
ATOM 733 C C . ARG A 1 95 ? 9.581 22.528 16.405 1.00 56.31 95 ARG A C 1
ATOM 735 O O . ARG A 1 95 ? 9.959 22.294 17.550 1.00 56.31 95 ARG A O 1
ATOM 742 N N . ASN A 1 96 ? 10.321 23.143 15.481 1.00 48.25 96 ASN A N 1
ATOM 743 C CA . ASN A 1 96 ? 11.644 23.746 15.688 1.00 48.25 96 ASN A CA 1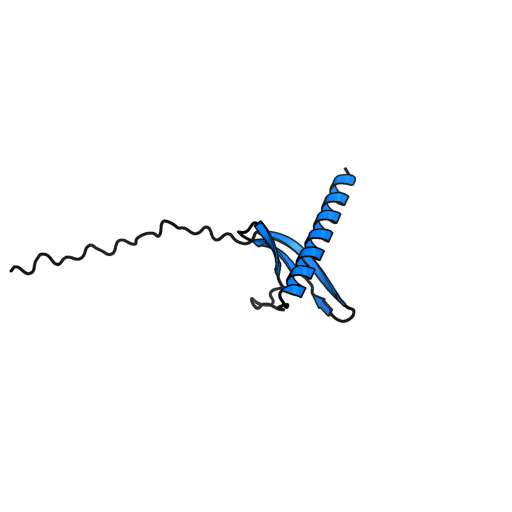
ATOM 744 C C . ASN A 1 96 ? 11.560 25.270 15.589 1.00 48.25 96 ASN A C 1
ATOM 746 O O . ASN A 1 96 ? 12.428 25.924 16.203 1.00 48.25 96 ASN A O 1
#

Secondary structure (DSSP, 8-state):
--TTS--PPP------S------PPEEEEEEEEEEGGGEEEEEEEEEE-TTS-EEEEPPEETTEES----HHHHHHHHHHHHHHHHHHHHHHHTT-

Sequence (96 aa):
MNAKDLLLPPRGSLKNPRSVASSQAKEIAYFDIEIGPHLRLFNMVLKIGPDARPRSYAPKARGKRAASFHPDLAQQITDAAEAALKERAAHAYRRN

Organism: NCBI:txid1076926

Radius of gyration: 23.78 Å; chains: 1; bounding box: 58×47×68 Å

pLDDT: mean 79.66, std 18.56, range [39.03, 96.5]

Foldseek 3Di:
DDPPPPPDPPPDPPPPPPPVVPQPFAWDDFDKDDDPPPDIAGGWTWTQGPVRDIWIAADDDPNHRPDDDDPVVRVVVRVVVVVVVVVVVVVVVVPD